Protein AF-A0A2E5M2U7-F1 (afdb_monomer_lite)

Secondary structure (DSSP, 8-state):
-PPPTTPPPPTTTTS--TT---HHHHTTTT-HHHHHHHHHHHHHHS--GGGTT-TT-BSSSBHHHHHHHHHHHHHHTT---

Sequence (81 aa):
MVLAVGQPPPPNDDLWDDNSNFYGLRALSLVPDAVRDLRILSAAQYLPLDKAGDFAYRRALGREQVELLAGRVSAINECFY

Structure (mmCIF, N/CA/C/O backbone):
data_AF-A0A2E5M2U7-F1
#
_entry.id   AF-A0A2E5M2U7-F1
#
loop_
_atom_site.group_PDB
_atom_site.id
_atom_site.type_symbol
_atom_site.label_atom_id
_atom_site.label_alt_id
_atom_site.label_comp_id
_atom_site.label_asym_id
_atom_site.label_entity_id
_atom_site.label_seq_id
_atom_site.pdbx_PDB_ins_code
_atom_site.Cartn_x
_atom_site.Cartn_y
_atom_site.Cartn_z
_atom_site.occupancy
_atom_site.B_iso_or_equiv
_atom_site.auth_seq_id
_atom_site.auth_comp_id
_atom_site.auth_asym_id
_atom_site.auth_atom_id
_atom_site.pdbx_PDB_model_num
ATOM 1 N N . MET A 1 1 ? 18.977 -1.192 20.578 1.00 49.88 1 MET A N 1
ATOM 2 C CA . MET A 1 1 ? 18.746 -2.015 21.785 1.00 49.88 1 MET A CA 1
ATOM 3 C C . M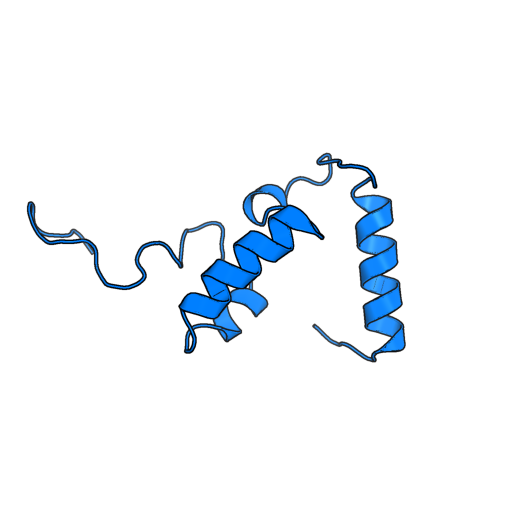ET A 1 1 ? 19.241 -3.416 21.465 1.00 49.88 1 MET A C 1
ATOM 5 O O . MET A 1 1 ? 18.689 -4.033 20.569 1.00 49.88 1 MET A O 1
ATOM 9 N N . VAL A 1 2 ? 20.343 -3.862 22.072 1.00 57.81 2 VAL A N 1
ATOM 10 C CA . VAL A 1 2 ? 20.895 -5.205 21.817 1.00 57.81 2 VAL A CA 1
ATOM 11 C C . VAL A 1 2 ? 20.068 -6.201 22.631 1.00 57.81 2 VAL A C 1
ATOM 13 O O . VAL A 1 2 ? 20.022 -6.087 23.853 1.00 57.81 2 VAL A O 1
ATOM 16 N N . LEU A 1 3 ? 19.361 -7.115 21.963 1.00 65.62 3 LEU A N 1
ATOM 17 C CA . LEU A 1 3 ? 18.610 -8.185 22.627 1.00 65.62 3 LEU A CA 1
ATOM 18 C C . LEU A 1 3 ? 19.594 -9.185 23.257 1.00 65.62 3 LEU A C 1
ATOM 20 O O . LEU A 1 3 ? 20.607 -9.528 22.647 1.00 65.62 3 LEU A O 1
ATOM 24 N N . ALA A 1 4 ? 19.305 -9.651 24.474 1.00 68.88 4 ALA A N 1
ATOM 25 C CA . ALA A 1 4 ? 20.065 -10.728 25.100 1.00 68.88 4 ALA A CA 1
ATOM 26 C C . ALA A 1 4 ? 19.898 -12.031 24.297 1.00 68.88 4 ALA A C 1
ATOM 28 O O . ALA A 1 4 ? 18.804 -12.338 23.816 1.00 68.88 4 ALA A O 1
ATOM 29 N N . VAL A 1 5 ? 20.978 -12.805 24.156 1.00 72.94 5 VAL A N 1
ATOM 30 C CA . VAL A 1 5 ? 20.964 -14.089 23.439 1.00 72.94 5 VAL A CA 1
ATOM 31 C C . VAL A 1 5 ? 19.932 -15.020 24.087 1.00 72.94 5 VAL A C 1
ATOM 33 O O . VAL A 1 5 ? 20.060 -15.365 25.259 1.00 72.94 5 VAL A O 1
ATOM 36 N N . GLY A 1 6 ? 18.913 -15.415 23.318 1.00 80.19 6 GLY A N 1
ATOM 37 C CA . GLY A 1 6 ? 17.857 -16.337 23.752 1.00 80.19 6 GLY A CA 1
ATOM 38 C C . GLY A 1 6 ? 16.522 -15.694 24.145 1.00 80.19 6 GLY A C 1
ATOM 39 O O . GLY A 1 6 ? 15.584 -16.427 24.448 1.00 80.19 6 GLY A O 1
ATOM 40 N N . GLN A 1 7 ? 16.387 -14.362 24.119 1.00 74.25 7 GLN A N 1
ATOM 41 C CA . GLN A 1 7 ? 15.066 -13.736 24.242 1.00 74.25 7 GLN A CA 1
ATOM 42 C C . GLN A 1 7 ? 14.252 -13.930 22.954 1.00 74.25 7 GLN A C 1
ATOM 44 O O . GLN A 1 7 ? 14.801 -13.729 21.866 1.00 74.25 7 GLN A O 1
ATOM 49 N N . PRO A 1 8 ? 12.951 -14.275 23.048 1.00 79.19 8 PRO A N 1
ATOM 50 C CA . PRO A 1 8 ? 12.081 -14.222 21.886 1.00 79.19 8 PRO A CA 1
ATOM 51 C C . PRO A 1 8 ? 12.032 -12.784 21.353 1.00 79.19 8 PRO A C 1
ATOM 53 O O . PRO A 1 8 ? 12.202 -11.834 22.133 1.00 79.19 8 PRO A O 1
ATOM 56 N N . PRO A 1 9 ? 11.810 -12.614 20.041 1.00 80.19 9 PRO A N 1
ATOM 57 C CA . PRO A 1 9 ? 11.624 -11.293 19.471 1.00 80.19 9 PRO A CA 1
ATOM 58 C C . PRO A 1 9 ? 10.527 -10.523 20.220 1.00 80.19 9 PRO A C 1
ATOM 60 O O . PRO A 1 9 ? 9.561 -11.132 20.700 1.00 80.19 9 PRO A O 1
ATOM 63 N N . PRO A 1 10 ? 10.666 -9.194 20.373 1.00 83.38 10 PRO A N 1
ATOM 64 C CA . PRO A 1 10 ? 9.613 -8.401 20.980 1.00 83.38 10 PRO A CA 1
ATOM 65 C C . PRO A 1 10 ? 8.326 -8.507 20.145 1.00 83.38 10 PRO A C 1
ATOM 67 O O . PRO A 1 10 ? 8.391 -8.717 18.935 1.00 83.38 10 PRO A O 1
ATOM 70 N N . PRO A 1 11 ? 7.140 -8.348 20.755 1.00 87.69 11 PRO A N 1
ATOM 71 C CA . PRO A 1 11 ? 5.897 -8.332 19.997 1.00 87.69 11 PRO A CA 1
ATOM 72 C C . PRO A 1 11 ? 5.942 -7.284 18.881 1.00 87.69 11 PRO A C 1
ATOM 74 O O . PRO A 1 11 ? 6.341 -6.144 19.128 1.00 87.69 11 PRO A O 1
ATOM 77 N N . ASN A 1 12 ? 5.469 -7.652 17.687 1.00 88.88 12 ASN A N 1
ATOM 78 C CA . ASN A 1 12 ? 5.422 -6.780 16.508 1.00 88.88 12 ASN A CA 1
ATOM 79 C C . ASN A 1 12 ? 6.797 -6.292 16.012 1.00 88.88 12 ASN A C 1
ATOM 81 O O . ASN A 1 12 ? 6.886 -5.221 15.403 1.00 88.88 12 ASN A O 1
ATOM 85 N N . ASP A 1 13 ? 7.864 -7.051 16.268 1.00 86.62 13 ASP A N 1
ATOM 86 C CA . ASP A 1 13 ? 9.195 -6.787 15.709 1.00 86.62 13 ASP A CA 1
ATOM 87 C C . ASP A 1 13 ? 9.219 -6.849 14.174 1.00 86.62 13 ASP A C 1
ATOM 89 O O . ASP A 1 13 ? 10.022 -6.173 13.538 1.00 86.62 13 ASP A O 1
ATOM 93 N N . ASP A 1 14 ? 8.283 -7.589 13.582 1.00 86.75 14 ASP A N 1
ATOM 94 C CA . ASP A 1 14 ? 8.064 -7.716 12.145 1.00 86.75 14 ASP A CA 1
ATOM 95 C C . ASP A 1 14 ? 7.464 -6.459 11.488 1.00 86.75 14 ASP A C 1
ATOM 97 O O . ASP A 1 14 ? 7.479 -6.326 10.260 1.00 86.75 14 ASP A O 1
ATOM 101 N N . LEU A 1 15 ? 6.899 -5.527 12.265 1.00 87.25 15 LEU A N 1
ATOM 102 C CA . LEU A 1 15 ? 6.103 -4.423 11.718 1.00 87.25 15 LEU A CA 1
ATOM 103 C C . LEU A 1 15 ? 6.898 -3.185 11.315 1.00 87.25 15 LEU A C 1
ATOM 105 O O . LEU A 1 15 ? 6.450 -2.465 10.428 1.00 87.25 15 LEU A O 1
ATOM 109 N N . TRP A 1 16 ? 8.050 -2.916 11.923 1.00 83.50 16 TRP A N 1
ATOM 110 C CA . TRP A 1 16 ? 8.722 -1.620 11.776 1.00 83.50 16 TRP A CA 1
ATOM 111 C C . TRP A 1 16 ? 10.186 -1.800 11.377 1.00 83.50 16 TRP A C 1
ATOM 113 O O . TRP A 1 16 ? 11.075 -1.755 12.223 1.00 83.50 16 TRP A O 1
ATOM 123 N N . ASP A 1 17 ? 10.425 -1.999 10.082 1.00 75.94 17 ASP A N 1
ATOM 124 C CA . ASP A 1 17 ? 11.766 -1.983 9.492 1.00 75.94 17 ASP A CA 1
ATOM 125 C C . ASP A 1 17 ? 12.191 -0.558 9.080 1.00 75.94 17 ASP A C 1
ATOM 127 O O . ASP A 1 17 ? 11.372 0.366 9.017 1.00 75.94 17 ASP A O 1
ATOM 131 N N . ASP A 1 18 ? 13.473 -0.375 8.758 1.00 68.81 18 ASP A N 1
ATOM 132 C CA . ASP A 1 18 ? 14.024 0.926 8.348 1.00 68.81 18 ASP A CA 1
ATOM 133 C C . ASP A 1 18 ? 13.406 1.469 7.040 1.00 68.81 18 ASP A C 1
ATOM 135 O O . ASP A 1 18 ? 13.460 2.672 6.775 1.00 68.81 18 ASP A O 1
ATOM 139 N N . ASN A 1 19 ? 12.756 0.607 6.248 1.00 64.25 19 ASN A N 1
ATOM 140 C CA . ASN A 1 19 ? 12.138 0.938 4.962 1.00 64.25 19 ASN A CA 1
ATOM 141 C C . ASN A 1 19 ? 10.633 1.261 5.068 1.00 64.25 19 ASN A C 1
ATOM 143 O O . ASN A 1 19 ? 10.014 1.649 4.078 1.00 64.25 19 ASN A O 1
ATOM 147 N N . SER A 1 20 ? 10.034 1.142 6.257 1.00 63.50 20 SER A N 1
ATOM 148 C CA . SER A 1 20 ? 8.587 1.265 6.498 1.00 63.50 20 SER A CA 1
ATOM 149 C C . SER A 1 20 ? 8.156 2.612 7.092 1.00 63.50 20 SER A C 1
ATOM 151 O O . SER A 1 20 ? 7.076 2.731 7.675 1.00 63.50 20 SER A O 1
ATOM 153 N N . ASN A 1 21 ? 8.951 3.669 6.906 1.00 68.56 21 ASN A N 1
ATOM 154 C CA . ASN A 1 21 ? 8.667 5.019 7.420 1.00 68.56 21 ASN A CA 1
ATOM 155 C C . ASN A 1 21 ? 7.574 5.786 6.641 1.00 68.56 21 ASN A C 1
ATOM 157 O O . ASN A 1 21 ? 7.643 7.002 6.478 1.00 68.56 21 ASN A O 1
ATOM 161 N N . PHE A 1 22 ? 6.524 5.095 6.199 1.00 82.19 22 PHE A N 1
ATOM 162 C CA . PHE A 1 22 ? 5.316 5.716 5.661 1.00 82.19 22 PHE A CA 1
ATOM 163 C C . PHE A 1 22 ? 4.407 6.131 6.822 1.00 82.19 22 PHE A C 1
ATOM 165 O O . PHE A 1 22 ? 4.000 5.287 7.624 1.00 82.19 22 PHE A O 1
ATOM 172 N N . TYR A 1 23 ? 4.046 7.415 6.919 1.00 88.94 23 TYR A N 1
ATOM 173 C CA . TYR A 1 23 ? 3.169 7.890 7.999 1.00 88.94 23 TYR A CA 1
ATOM 174 C C . TYR A 1 23 ? 1.802 7.181 8.002 1.00 88.94 23 TYR A C 1
ATOM 176 O O . TYR A 1 23 ? 1.270 6.899 9.072 1.00 88.94 23 TYR A O 1
ATOM 184 N N . GLY A 1 24 ? 1.296 6.777 6.832 1.00 87.12 24 GLY A N 1
ATOM 185 C CA . GLY A 1 24 ? 0.086 5.962 6.693 1.00 87.12 24 GLY A CA 1
ATOM 186 C C . GLY A 1 24 ? 0.187 4.585 7.361 1.00 87.12 24 GLY A C 1
ATOM 187 O O . GLY A 1 24 ? -0.782 4.135 7.963 1.00 87.12 24 GLY A O 1
ATOM 188 N N . LEU A 1 25 ? 1.364 3.942 7.354 1.00 89.19 25 LEU A N 1
ATOM 189 C CA . LEU A 1 25 ? 1.580 2.699 8.112 1.00 89.19 25 LEU A CA 1
ATOM 190 C C . LEU A 1 25 ? 1.685 2.974 9.613 1.00 89.19 25 LEU A C 1
ATOM 192 O O . LEU A 1 25 ? 1.104 2.249 10.415 1.00 89.19 25 LEU A O 1
ATOM 196 N N . ARG A 1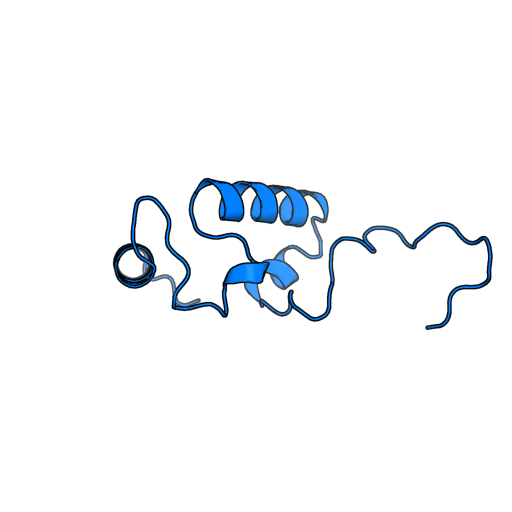 26 ? 2.403 4.033 10.009 1.00 89.19 26 ARG A N 1
ATOM 197 C CA . ARG A 1 26 ? 2.565 4.410 11.426 1.00 89.19 26 ARG A CA 1
ATOM 198 C C . ARG A 1 26 ? 1.233 4.772 12.088 1.00 89.19 26 ARG A C 1
ATOM 200 O O . ARG A 1 26 ? 1.058 4.502 13.277 1.00 89.19 26 ARG A O 1
ATOM 207 N N . ALA A 1 27 ? 0.285 5.320 11.328 1.00 92.44 27 ALA A N 1
ATOM 208 C CA . ALA A 1 27 ? -1.070 5.599 11.798 1.00 92.44 27 ALA A CA 1
ATO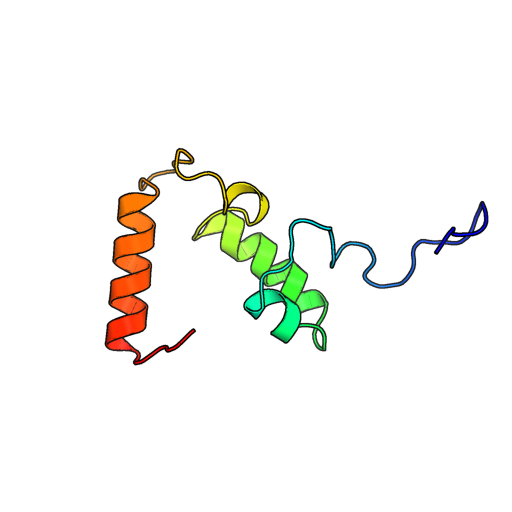M 209 C C . ALA A 1 27 ? -1.814 4.333 12.271 1.00 92.44 27 ALA A C 1
ATOM 211 O O . ALA A 1 27 ? -2.668 4.418 13.148 1.00 92.44 27 ALA A O 1
ATOM 212 N N . LEU A 1 28 ? -1.442 3.153 11.761 1.00 92.81 28 LEU A N 1
ATOM 213 C CA . LEU A 1 28 ? -2.006 1.860 12.158 1.00 92.81 28 LEU A CA 1
ATOM 214 C C . LEU A 1 28 ? -1.281 1.214 13.351 1.00 92.81 28 LEU A C 1
ATOM 216 O O . LEU A 1 28 ? -1.552 0.065 13.685 1.00 92.81 28 LEU A O 1
ATOM 220 N N . SER A 1 29 ? -0.371 1.920 14.027 1.00 90.88 29 SER A N 1
ATOM 221 C CA . SER A 1 29 ? 0.431 1.352 15.125 1.00 90.88 29 SER A CA 1
ATOM 222 C C . SER A 1 29 ? -0.377 0.822 16.316 1.00 90.88 29 SER A C 1
ATOM 224 O O . SER A 1 29 ? 0.095 -0.077 17.010 1.00 90.88 29 SER A O 1
ATOM 226 N N . LEU A 1 30 ? -1.598 1.324 16.533 1.00 94.38 30 LEU A N 1
ATOM 227 C CA . LEU A 1 30 ? -2.522 0.806 17.550 1.00 94.38 30 LEU A CA 1
ATOM 228 C C . LEU A 1 30 ? -3.251 -0.480 17.122 1.00 94.38 30 LEU A C 1
ATOM 230 O O . LEU A 1 30 ? -3.883 -1.119 17.960 1.00 94.38 30 LEU A O 1
ATOM 234 N N . VAL A 1 31 ? -3.161 -0.872 15.846 1.00 95.56 31 VAL A N 1
ATOM 235 C CA . VAL A 1 31 ? -3.809 -2.066 15.281 1.00 95.56 31 VAL A CA 1
ATOM 236 C C . VAL A 1 31 ? -2.783 -2.882 14.471 1.00 95.56 31 VAL A C 1
ATOM 238 O O . VAL A 1 31 ? -2.799 -2.860 13.241 1.00 95.56 31 VAL A O 1
ATOM 241 N N . PRO A 1 32 ? -1.873 -3.613 15.144 1.00 93.44 32 PRO A N 1
ATOM 242 C CA . PRO A 1 32 ? -0.763 -4.337 14.513 1.00 93.44 32 PRO A CA 1
ATOM 243 C C . PRO A 1 32 ? -1.159 -5.254 13.348 1.00 93.44 32 PRO A C 1
ATOM 245 O O . PRO A 1 32 ? -0.484 -5.280 12.321 1.00 93.44 32 PRO A O 1
ATOM 248 N N . ASP A 1 33 ? -2.274 -5.971 13.475 1.00 95.50 33 ASP A N 1
ATOM 249 C CA . ASP A 1 33 ? -2.737 -6.888 12.430 1.00 95.50 33 ASP A CA 1
ATOM 250 C C . ASP A 1 33 ? -3.168 -6.146 11.159 1.00 95.50 33 ASP A C 1
ATOM 252 O O . ASP A 1 33 ? -2.875 -6.603 10.057 1.00 95.50 33 ASP A O 1
ATOM 256 N N . ALA A 1 34 ? -3.715 -4.931 11.287 1.00 94.94 34 ALA A N 1
ATOM 257 C CA . ALA A 1 34 ? -4.051 -4.100 10.132 1.00 94.94 34 ALA A CA 1
ATOM 258 C C . ALA A 1 34 ? -2.805 -3.666 9.339 1.00 94.94 34 ALA A C 1
ATOM 260 O O . ALA A 1 34 ? -2.887 -3.471 8.129 1.00 94.94 34 ALA A O 1
ATOM 261 N N . VAL A 1 35 ? -1.635 -3.548 9.982 1.00 93.75 35 VAL A N 1
ATOM 262 C CA . VAL A 1 35 ? -0.362 -3.292 9.281 1.00 93.75 35 VAL A CA 1
ATOM 263 C C . VAL A 1 35 ? 0.014 -4.491 8.404 1.00 93.75 35 VAL A C 1
ATOM 265 O O . VAL A 1 35 ? 0.450 -4.310 7.263 1.00 93.75 35 VAL A O 1
ATOM 268 N N . ARG A 1 36 ? -0.174 -5.718 8.909 1.00 93.44 36 ARG A N 1
ATOM 269 C CA . ARG A 1 36 ? 0.092 -6.960 8.160 1.00 93.44 36 ARG A CA 1
ATOM 270 C C . ARG A 1 36 ? -0.870 -7.102 6.987 1.00 93.44 36 ARG A C 1
ATOM 272 O O . ARG A 1 36 ? -0.424 -7.314 5.859 1.00 93.44 36 ARG A O 1
ATOM 279 N N . ASP A 1 37 ? -2.158 -6.887 7.232 1.00 95.50 37 ASP A N 1
ATOM 280 C CA . ASP A 1 37 ? -3.191 -6.943 6.199 1.00 95.50 37 ASP A CA 1
ATOM 281 C C . ASP A 1 37 ? -2.962 -5.884 5.118 1.00 95.50 37 ASP A C 1
ATOM 283 O O . ASP A 1 37 ? -3.021 -6.192 3.926 1.00 95.50 37 ASP A O 1
ATOM 287 N N . LEU A 1 38 ? -2.611 -4.652 5.502 1.00 92.88 38 LEU A N 1
ATOM 288 C CA . LEU A 1 38 ? -2.308 -3.592 4.543 1.00 92.88 38 LEU A CA 1
ATOM 289 C C . LEU A 1 38 ? -1.100 -3.942 3.667 1.00 92.88 38 LEU A C 1
ATOM 291 O O . LEU A 1 38 ? -1.132 -3.687 2.465 1.00 92.88 38 LEU A O 1
ATOM 295 N N . ARG A 1 39 ? -0.048 -4.561 4.218 1.00 92.25 39 ARG A N 1
ATOM 296 C CA . ARG A 1 39 ? 1.099 -5.037 3.422 1.00 92.25 39 ARG A CA 1
ATOM 297 C C . ARG A 1 39 ? 0.679 -6.079 2.388 1.00 92.25 39 ARG A C 1
ATOM 299 O O . ARG A 1 39 ? 1.074 -5.967 1.226 1.00 92.25 39 ARG A O 1
ATOM 306 N N . ILE A 1 40 ? -0.137 -7.052 2.795 1.00 95.31 40 ILE A N 1
ATOM 307 C CA . ILE A 1 40 ? -0.654 -8.104 1.910 1.00 95.31 40 ILE A CA 1
ATOM 308 C C . ILE A 1 40 ? -1.505 -7.484 0.795 1.00 95.31 40 ILE A C 1
ATOM 310 O O . ILE A 1 40 ? -1.276 -7.752 -0.388 1.00 95.31 40 ILE A O 1
ATOM 314 N N . LEU A 1 41 ? -2.449 -6.613 1.155 1.00 95.44 41 LEU A N 1
ATOM 315 C CA . LEU A 1 41 ? -3.344 -5.959 0.202 1.00 95.44 41 LEU A CA 1
ATOM 316 C C . LEU A 1 41 ? -2.591 -5.017 -0.738 1.00 95.44 41 LEU A C 1
ATOM 318 O O . LEU A 1 41 ? -2.830 -5.053 -1.944 1.00 95.44 41 LEU A O 1
ATOM 322 N N . SER A 1 42 ? -1.640 -4.232 -0.228 1.00 92.38 42 SER A N 1
ATOM 323 C CA . SER A 1 42 ? -0.817 -3.336 -1.045 1.00 92.38 42 SER A CA 1
ATOM 324 C C . SER A 1 42 ? -0.015 -4.128 -2.075 1.00 92.38 42 SER A C 1
ATOM 326 O O . SER A 1 42 ? -0.058 -3.803 -3.260 1.00 92.38 42 SER A O 1
ATOM 328 N N . ALA A 1 43 ? 0.636 -5.225 -1.673 1.00 92.62 43 ALA A N 1
ATOM 329 C CA . ALA A 1 43 ? 1.372 -6.086 -2.598 1.00 92.62 43 ALA A CA 1
ATOM 330 C C . ALA A 1 43 ? 0.465 -6.714 -3.674 1.00 92.62 43 ALA A C 1
ATOM 332 O O . ALA A 1 43 ? 0.860 -6.823 -4.838 1.00 92.62 43 ALA A O 1
ATOM 333 N N . ALA A 1 44 ? -0.761 -7.094 -3.307 1.00 93.06 44 ALA A N 1
ATOM 334 C CA . ALA A 1 44 ? -1.711 -7.713 -4.223 1.00 93.06 44 ALA A CA 1
ATOM 335 C C . ALA A 1 44 ? -2.380 -6.710 -5.179 1.00 93.06 44 ALA A C 1
ATOM 337 O O . ALA A 1 44 ? -2.567 -7.019 -6.357 1.00 93.06 44 ALA A O 1
ATOM 338 N N . GLN A 1 45 ? -2.728 -5.506 -4.722 1.00 89.44 45 GLN A N 1
ATOM 339 C CA . GLN A 1 45 ? -3.625 -4.589 -5.446 1.00 89.44 45 GLN A CA 1
ATOM 340 C C . GLN A 1 45 ? -2.956 -3.296 -5.917 1.00 89.44 45 GLN A C 1
ATOM 342 O O 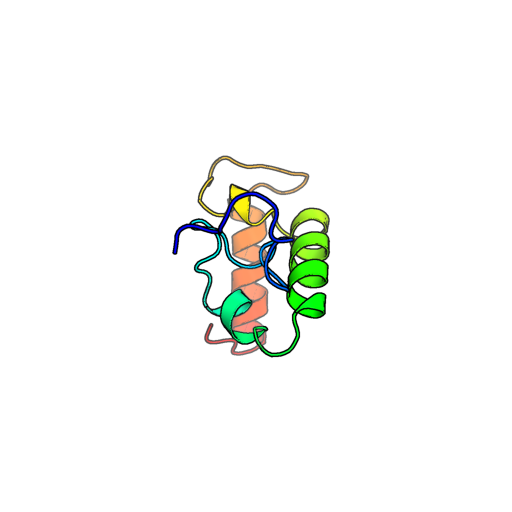. GLN A 1 45 ? -3.371 -2.739 -6.927 1.00 89.44 45 GLN A O 1
ATOM 347 N N . TYR A 1 46 ? -1.905 -2.850 -5.236 1.00 90.75 46 TYR A N 1
ATOM 348 C CA . TYR A 1 46 ? -1.223 -1.591 -5.512 1.00 90.75 46 TYR A CA 1
ATOM 349 C C . TYR A 1 46 ? 0.233 -1.869 -5.901 1.00 90.75 46 TYR A C 1
ATOM 351 O O . TYR A 1 46 ? 0.504 -2.306 -7.026 1.00 90.75 46 TYR A O 1
ATOM 359 N N . LEU A 1 47 ? 1.155 -1.721 -4.951 1.00 91.25 47 LEU A N 1
ATOM 360 C CA . LEU A 1 47 ? 2.534 -2.178 -5.042 1.00 91.25 47 LEU A CA 1
ATOM 361 C C . LEU A 1 47 ? 3.034 -2.719 -3.690 1.00 91.25 47 LEU A C 1
ATOM 363 O O . LEU A 1 47 ? 2.583 -2.263 -2.634 1.00 91.25 47 LEU A O 1
ATOM 367 N N . PRO A 1 48 ? 3.981 -3.672 -3.690 1.00 91.69 48 PRO A N 1
ATOM 368 C CA . PRO A 1 48 ? 4.687 -4.069 -2.475 1.00 91.69 48 PRO A CA 1
ATOM 369 C C . PRO A 1 48 ? 5.424 -2.871 -1.859 1.00 91.69 48 PRO A C 1
ATOM 371 O O . PRO A 1 48 ? 6.082 -2.123 -2.579 1.00 91.69 48 PRO A O 1
ATOM 374 N N . LEU A 1 49 ? 5.323 -2.667 -0.542 1.00 88.56 49 LEU A N 1
ATOM 375 C CA . LEU A 1 49 ? 5.851 -1.457 0.113 1.00 88.56 49 LEU A CA 1
ATOM 376 C C . LEU A 1 49 ? 7.379 -1.316 -0.011 1.00 88.56 49 LEU A C 1
ATOM 378 O O . LEU A 1 49 ? 7.881 -0.199 -0.106 1.00 88.56 49 LEU A O 1
ATOM 382 N N . ASP A 1 50 ? 8.111 -2.427 -0.118 1.00 88.25 50 ASP A N 1
ATOM 383 C CA . ASP A 1 50 ? 9.557 -2.455 -0.385 1.00 88.25 50 ASP A CA 1
ATOM 384 C C . ASP A 1 50 ? 9.926 -1.965 -1.800 1.00 88.25 50 ASP A C 1
ATOM 386 O O . ASP A 1 50 ? 11.091 -1.689 -2.083 1.00 88.25 50 ASP A O 1
ATOM 390 N N . LYS A 1 51 ? 8.941 -1.830 -2.697 1.00 90.69 51 LYS A N 1
ATOM 391 C CA . LYS A 1 51 ? 9.091 -1.293 -4.059 1.00 90.69 51 LYS A CA 1
ATOM 392 C C . LYS A 1 51 ? 8.611 0.148 -4.201 1.00 90.69 51 LYS A C 1
ATOM 394 O O . LYS A 1 51 ? 8.672 0.697 -5.295 1.00 90.69 51 LYS A O 1
ATOM 399 N N . ALA A 1 52 ? 8.176 0.804 -3.125 1.00 87.12 52 ALA A N 1
ATOM 400 C CA . ALA A 1 52 ? 7.654 2.171 -3.197 1.00 87.12 52 ALA A CA 1
ATOM 401 C C . ALA A 1 52 ? 8.662 3.192 -3.752 1.00 87.12 52 ALA A C 1
ATOM 403 O O . ALA A 1 52 ? 8.266 4.088 -4.501 1.00 87.12 52 ALA A O 1
ATOM 404 N N . GLY A 1 53 ? 9.955 3.024 -3.456 1.00 86.62 53 GLY A N 1
ATOM 405 C CA . GLY A 1 53 ? 11.034 3.848 -4.016 1.00 86.62 53 GLY A CA 1
ATOM 406 C C . GLY A 1 53 ? 11.496 3.439 -5.421 1.00 86.62 53 GLY A C 1
ATOM 407 O O . GLY A 1 53 ? 12.250 4.176 -6.051 1.00 86.62 53 GLY A O 1
ATOM 408 N N . ASP A 1 54 ? 11.055 2.285 -5.928 1.00 90.44 54 ASP A N 1
ATOM 409 C CA . ASP A 1 54 ? 11.396 1.802 -7.265 1.00 90.44 54 ASP A CA 1
ATOM 410 C C . ASP A 1 54 ? 10.361 2.302 -8.282 1.00 90.44 54 ASP A C 1
ATOM 412 O O . ASP A 1 54 ? 9.267 1.752 -8.445 1.00 90.44 54 ASP A O 1
ATOM 416 N N . PHE A 1 55 ? 10.704 3.385 -8.977 1.00 89.31 55 PHE A N 1
ATOM 417 C CA . PHE A 1 55 ? 9.853 3.961 -10.020 1.00 89.31 55 PHE A CA 1
ATOM 418 C C . PHE A 1 55 ? 9.847 3.150 -11.323 1.00 89.31 55 PHE A C 1
ATOM 420 O O . PHE A 1 55 ? 8.984 3.377 -12.169 1.00 89.31 55 PHE A O 1
ATOM 427 N N . ALA A 1 56 ? 10.778 2.205 -11.488 1.00 93.00 56 ALA A N 1
ATOM 428 C CA . ALA A 1 56 ? 10.836 1.317 -12.643 1.00 93.00 56 ALA A CA 1
ATOM 429 C C . ALA A 1 56 ? 10.049 0.014 -12.426 1.00 93.00 56 ALA A C 1
ATOM 431 O O . ALA A 1 56 ? 9.868 -0.745 -13.379 1.00 93.00 56 ALA A O 1
ATOM 432 N N . TYR A 1 57 ? 9.560 -0.248 -11.210 1.00 91.00 57 TYR A N 1
ATOM 433 C CA . TYR A 1 57 ? 8.729 -1.410 -10.912 1.00 91.00 57 TYR A CA 1
ATOM 434 C C . TYR A 1 57 ? 7.425 -1.393 -11.725 1.00 91.00 57 TYR A C 1
ATOM 436 O O . TYR A 1 57 ? 6.740 -0.373 -11.835 1.00 91.00 57 TYR A O 1
ATOM 444 N N . ARG A 1 58 ? 7.058 -2.544 -12.299 1.00 92.19 58 ARG A N 1
ATOM 445 C CA . ARG A 1 58 ? 5.869 -2.695 -13.152 1.00 92.19 58 ARG A CA 1
ATOM 446 C C . ARG A 1 58 ? 5.088 -3.956 -12.804 1.00 92.19 58 ARG A C 1
ATOM 448 O O . ARG A 1 58 ? 5.661 -4.962 -12.387 1.00 92.19 58 ARG A O 1
ATOM 455 N N . ARG A 1 59 ? 3.772 -3.902 -13.030 1.00 88.88 59 ARG A N 1
ATOM 456 C CA . ARG A 1 59 ? 2.846 -5.045 -12.964 1.00 88.88 59 ARG A CA 1
ATOM 457 C C . ARG A 1 59 ? 2.039 -5.109 -14.267 1.00 88.88 59 ARG A C 1
ATOM 459 O O . ARG A 1 59 ? 2.582 -4.850 -15.336 1.00 88.88 59 ARG A O 1
ATOM 466 N N . ALA A 1 60 ? 0.745 -5.425 -14.186 1.00 93.38 60 ALA A N 1
ATOM 467 C CA . ALA A 1 60 ? -0.180 -5.265 -15.308 1.00 93.38 60 ALA A CA 1
ATOM 468 C C . ALA A 1 60 ? -0.317 -3.790 -15.736 1.00 93.38 60 ALA A C 1
ATOM 470 O O . ALA A 1 60 ? -0.458 -3.503 -16.921 1.00 93.38 60 ALA A O 1
ATOM 471 N N . LEU A 1 61 ? -0.233 -2.867 -14.772 1.00 91.88 61 LEU A N 1
ATOM 472 C CA . LEU A 1 61 ? -0.110 -1.429 -14.994 1.00 91.88 61 LEU A CA 1
ATOM 473 C C . LEU A 1 61 ? 1.311 -0.976 -14.627 1.00 91.88 61 LEU A C 1
ATOM 475 O O . LEU A 1 61 ? 1.908 -1.483 -13.670 1.00 91.88 61 LEU A O 1
ATOM 479 N N . GLY A 1 62 ? 1.856 -0.041 -15.404 1.00 92.38 62 GLY A N 1
ATOM 480 C CA . GLY A 1 62 ? 3.105 0.648 -15.077 1.00 92.38 62 GLY A CA 1
ATOM 481 C C . GLY A 1 62 ? 2.942 1.569 -13.869 1.00 92.38 62 GLY A C 1
ATOM 482 O O . GLY A 1 62 ? 1.822 1.974 -13.544 1.00 92.38 62 GLY A O 1
ATOM 483 N N . ARG A 1 63 ? 4.057 1.923 -13.218 1.00 92.12 63 ARG A N 1
ATOM 484 C CA . ARG A 1 63 ? 4.063 2.805 -12.041 1.00 92.12 63 ARG A CA 1
ATOM 485 C C . ARG A 1 63 ? 3.327 4.114 -12.321 1.00 92.12 63 ARG A C 1
ATOM 487 O O . ARG A 1 63 ? 2.456 4.511 -11.560 1.00 92.12 63 ARG A O 1
ATOM 494 N N . GLU A 1 64 ? 3.608 4.722 -13.464 1.00 93.88 64 GLU A N 1
ATOM 495 C CA . GLU A 1 64 ? 2.987 5.950 -13.949 1.00 93.88 64 GLU A CA 1
ATOM 496 C C . GLU A 1 64 ? 1.457 5.855 -14.076 1.00 93.88 64 GLU A C 1
ATOM 498 O O . GLU A 1 64 ? 0.741 6.805 -13.765 1.00 93.88 64 GLU A O 1
ATOM 503 N N . GLN A 1 65 ? 0.938 4.698 -14.492 1.00 94.94 65 GLN A N 1
ATOM 504 C CA . GLN A 1 65 ? -0.498 4.482 -14.668 1.00 94.94 65 GLN A CA 1
ATOM 505 C C . GLN A 1 65 ? -1.194 4.285 -13.319 1.00 94.94 65 GLN A C 1
ATOM 507 O O . GLN A 1 65 ? -2.279 4.820 -13.100 1.00 94.94 65 GLN A O 1
ATOM 512 N N . VAL A 1 66 ? -0.563 3.534 -12.414 1.00 93.44 66 VAL A N 1
ATOM 513 C CA . VAL A 1 66 ? -1.073 3.285 -11.062 1.00 93.44 66 VAL A CA 1
ATOM 514 C C . VAL A 1 66 ? -1.152 4.586 -10.261 1.00 93.44 66 VAL A C 1
ATOM 516 O O . VAL A 1 66 ? -2.193 4.873 -9.677 1.00 93.44 66 VAL A O 1
ATOM 519 N N . GLU A 1 67 ? -0.102 5.406 -10.293 1.00 93.00 67 GLU A N 1
ATOM 520 C CA . GLU A 1 67 ? -0.069 6.688 -9.575 1.00 93.00 67 GLU A CA 1
ATOM 521 C C . GLU A 1 67 ? -1.060 7.707 -10.169 1.00 93.00 67 GLU A C 1
ATOM 523 O O . GLU A 1 67 ? -1.683 8.466 -9.429 1.00 93.00 67 GLU A O 1
ATOM 528 N N . LEU A 1 68 ? -1.294 7.693 -11.491 1.00 95.62 68 LEU A N 1
ATOM 529 C CA . LEU A 1 68 ? -2.339 8.520 -12.111 1.00 95.62 68 LEU A CA 1
ATOM 530 C C . LEU A 1 68 ? -3.740 8.141 -11.605 1.00 95.62 68 LEU A C 1
ATOM 532 O O . LEU A 1 68 ? -4.558 9.022 -11.326 1.00 95.62 68 LEU A O 1
ATOM 536 N N . LEU A 1 69 ? -4.023 6.840 -11.483 1.00 95.12 69 LEU A N 1
ATOM 537 C CA . LEU A 1 69 ? -5.280 6.355 -10.913 1.00 95.12 69 LEU A CA 1
ATOM 538 C C . LEU A 1 69 ? -5.398 6.740 -9.435 1.00 95.12 69 LEU A C 1
ATOM 540 O O . LEU A 1 69 ? -6.433 7.277 -9.045 1.00 95.12 69 LEU A O 1
ATOM 544 N N . ALA A 1 70 ? -4.344 6.528 -8.641 1.00 93.81 70 ALA A N 1
ATOM 545 C CA . ALA A 1 70 ? -4.313 6.892 -7.226 1.00 93.81 70 ALA A CA 1
ATOM 546 C C . ALA A 1 70 ? -4.568 8.395 -7.033 1.00 93.81 70 ALA A C 1
ATOM 548 O O . ALA A 1 70 ? -5.505 8.770 -6.333 1.00 93.81 70 ALA A O 1
ATOM 549 N N . GLY A 1 71 ? -3.838 9.256 -7.751 1.00 95.88 71 GLY A N 1
ATOM 550 C CA . GLY A 1 71 ? -4.016 10.707 -7.692 1.00 95.88 71 GLY A CA 1
ATOM 551 C C . GLY A 1 71 ? -5.416 11.161 -8.114 1.00 95.88 71 GLY A C 1
ATOM 552 O O . GLY A 1 71 ? -6.005 12.030 -7.471 1.00 95.88 71 GLY A O 1
ATOM 553 N N . ARG A 1 72 ? -6.004 10.550 -9.154 1.00 97.88 72 A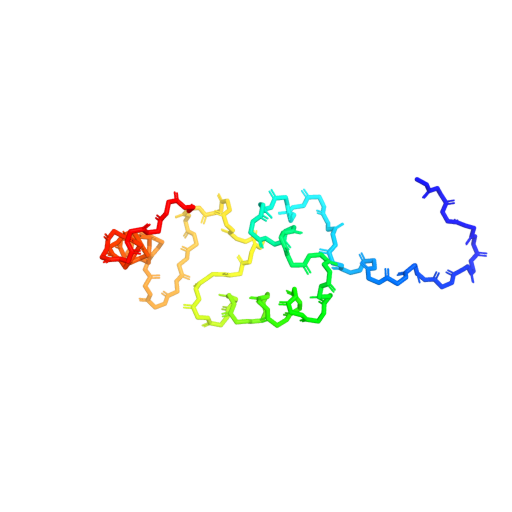RG A N 1
ATOM 554 C CA . ARG A 1 72 ? -7.377 10.871 -9.574 1.00 97.88 72 ARG A CA 1
ATOM 555 C C . ARG A 1 72 ? -8.409 10.459 -8.526 1.00 97.88 72 ARG A C 1
ATOM 557 O O . ARG A 1 72 ? -9.341 11.223 -8.281 1.00 97.88 72 ARG A O 1
ATOM 564 N N . VAL A 1 73 ? -8.264 9.275 -7.933 1.00 97.62 73 VAL A N 1
ATOM 565 C CA . VAL A 1 73 ? -9.159 8.792 -6.872 1.00 97.62 73 VAL A CA 1
ATOM 566 C C . VAL A 1 73 ? -9.041 9.686 -5.638 1.00 97.62 73 VAL A C 1
ATOM 568 O O . VAL A 1 73 ? -10.071 10.122 -5.128 1.00 97.62 73 VAL A O 1
ATOM 571 N N . SER A 1 74 ? -7.826 10.039 -5.212 1.00 97.81 74 SER A N 1
ATOM 572 C CA . SER A 1 74 ? -7.601 10.957 -4.089 1.00 97.81 74 SER A CA 1
ATOM 573 C C . SER A 1 74 ? -8.223 12.331 -4.333 1.00 97.81 74 SER A C 1
ATOM 575 O O . SER A 1 74 ? -8.910 12.844 -3.456 1.00 97.81 74 SER A O 1
ATOM 577 N N . ALA A 1 75 ? -8.075 12.892 -5.540 1.00 98.25 75 ALA A N 1
ATOM 578 C CA . ALA A 1 75 ? -8.655 14.188 -5.893 1.00 98.25 75 ALA A CA 1
ATOM 579 C C . ALA A 1 75 ? -10.193 14.186 -5.87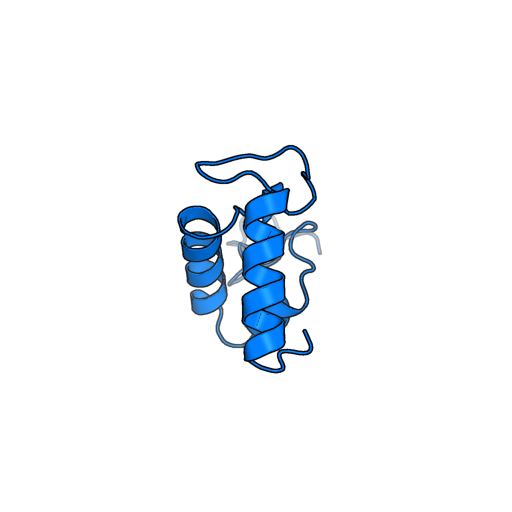7 1.00 98.25 75 ALA A C 1
ATOM 581 O O . ALA A 1 75 ? -10.798 15.157 -5.436 1.00 98.25 75 ALA A O 1
ATOM 582 N N . ILE A 1 76 ? -10.834 13.100 -6.331 1.00 98.56 76 ILE A N 1
ATOM 583 C CA . ILE A 1 76 ? -12.300 12.957 -6.265 1.00 98.56 76 ILE A CA 1
ATOM 584 C C . ILE A 1 76 ? -12.785 12.856 -4.811 1.00 98.56 76 ILE A C 1
ATOM 586 O O . ILE A 1 76 ? -13.884 13.312 -4.510 1.00 98.56 76 ILE A O 1
ATOM 590 N N . ASN A 1 77 ? -11.983 12.262 -3.923 1.00 98.19 77 ASN A N 1
ATOM 591 C CA . ASN A 1 77 ? -12.335 12.044 -2.517 1.00 98.19 77 ASN A CA 1
ATOM 592 C C . ASN A 1 77 ? -11.803 13.131 -1.568 1.00 98.19 77 ASN A C 1
ATOM 594 O O . ASN A 1 77 ? -11.871 12.943 -0.358 1.00 98.19 77 ASN A O 1
ATOM 598 N N . GLU A 1 78 ? -11.240 14.225 -2.091 1.00 98.00 78 GLU A N 1
ATOM 599 C CA . GLU A 1 78 ? -10.612 15.289 -1.288 1.00 98.00 78 GLU A CA 1
ATOM 600 C C . GLU A 1 78 ? -9.590 14.746 -0.260 1.00 98.00 78 GLU A C 1
ATOM 602 O O . GLU A 1 78 ? -9.434 15.264 0.846 1.00 98.00 78 GLU A O 1
ATOM 607 N N . CYS A 1 79 ? -8.877 13.675 -0.627 1.00 97.19 79 CYS A N 1
ATOM 608 C CA . CYS A 1 79 ? -7.891 13.034 0.237 1.00 97.19 79 CYS A CA 1
ATOM 609 C C . CYS A 1 79 ? -6.584 13.835 0.227 1.00 97.19 79 CYS A C 1
ATOM 611 O O . CYS A 1 79 ? -5.887 13.875 -0.786 1.00 97.19 79 CYS A O 1
ATOM 613 N N . PHE A 1 80 ? -6.269 14.482 1.353 1.00 94.62 80 PHE A N 1
ATOM 614 C CA . PHE A 1 80 ? -5.085 15.338 1.502 1.00 94.62 80 PHE A CA 1
ATOM 615 C C . PHE A 1 80 ? -3.759 14.567 1.592 1.00 94.62 80 PHE A C 1
ATOM 617 O O . PHE A 1 80 ? -2.738 15.067 1.125 1.00 94.62 80 PHE A O 1
ATOM 624 N N . TYR A 1 81 ? -3.777 13.402 2.244 1.00 90.06 81 TYR A N 1
ATOM 625 C CA . TYR A 1 81 ? -2.606 12.546 2.448 1.00 90.06 81 TYR A CA 1
ATOM 626 C C . TYR A 1 81 ? -2.249 11.806 1.156 1.00 90.06 81 TYR A C 1
ATOM 628 O O . TYR A 1 81 ? -1.047 11.785 0.811 1.00 90.06 81 TYR A O 1
#

Radius of gyration: 15.86 Å; chains: 1; bounding box: 33×32×40 Å

pLDDT: mean 88.15, std 9.92, range [49.88, 98.56]

Foldseek 3Di:
DDDDPPDDDDPLPVQDDPLNPDVVLVVCVVPSVVSVVCQVCCVVPNNRSSCPPPQQDDDPHHSVRSVVVVVVVCVVVVNPD